Protein AF-A0A497EK63-F1 (afdb_monomer_lite)

Radius of gyration: 22.99 Å; chains: 1; bounding box: 63×29×53 Å

Organism: NCBI:txid2056631

Sequence (91 aa):
MRIKQPKTIIYVFAFVILLLLPKFLSTFNLILFEYALVFSIVALGFNLLFGYTGLLSFGHGAYFAAGAYTVAMLNKYLPSIYSLEILLIGA

pLDDT: mean 87.85, std 9.0, range [49.81, 96.62]

Structure (mmCIF, N/CA/C/O backbone):
data_AF-A0A497EK63-F1
#
_entry.id   AF-A0A497EK63-F1
#
loop_
_atom_site.group_PDB
_atom_site.id
_atom_site.type_symbol
_atom_site.label_atom_id
_atom_site.label_alt_id
_atom_site.label_comp_id
_atom_site.label_asym_id
_atom_site.label_entity_id
_atom_site.label_seq_id
_atom_site.pdbx_PDB_ins_code
_atom_site.Cartn_x
_atom_site.Cartn_y
_atom_site.Cartn_z
_atom_site.occupancy
_atom_site.B_iso_or_equiv
_atom_site.auth_seq_id
_atom_site.auth_comp_id
_atom_site.auth_asym_id
_atom_site.auth_atom_id
_atom_site.pdbx_PDB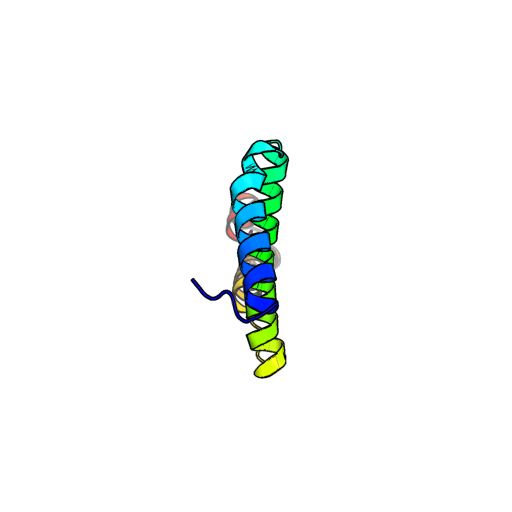_model_num
ATOM 1 N N . MET A 1 1 ? -38.689 -3.858 20.023 1.00 49.81 1 MET A N 1
ATOM 2 C CA . MET A 1 1 ? -37.277 -3.741 19.588 1.00 49.81 1 MET A CA 1
ATOM 3 C C . MET A 1 1 ? -36.461 -3.098 20.701 1.00 49.81 1 MET A C 1
ATOM 5 O O . MET A 1 1 ? -36.628 -1.918 20.966 1.00 49.81 1 MET A O 1
ATOM 9 N N . ARG A 1 2 ? -35.658 -3.879 21.431 1.00 52.41 2 ARG A N 1
ATOM 10 C CA . ARG A 1 2 ? -34.949 -3.437 22.643 1.00 52.41 2 ARG A CA 1
ATOM 11 C C . ARG A 1 2 ? -33.478 -3.202 22.286 1.00 52.41 2 ARG A C 1
ATOM 13 O O . ARG A 1 2 ? -32.675 -4.122 22.380 1.00 52.41 2 ARG A O 1
ATOM 20 N N . ILE A 1 3 ? -33.159 -1.996 21.807 1.00 59.47 3 ILE A N 1
ATOM 21 C CA . ILE A 1 3 ? -31.789 -1.562 21.482 1.00 59.47 3 ILE A CA 1
ATOM 22 C C . ILE A 1 3 ? -31.019 -1.502 22.807 1.00 59.47 3 ILE A C 1
ATOM 24 O O . ILE A 1 3 ? -31.181 -0.558 23.574 1.00 59.47 3 ILE A O 1
ATOM 28 N N . LYS A 1 4 ? -30.283 -2.566 23.150 1.00 67.19 4 LYS A N 1
ATOM 29 C CA . LYS A 1 4 ? -29.731 -2.757 24.503 1.00 67.19 4 LYS A CA 1
ATOM 30 C C . LYS A 1 4 ? -28.208 -2.755 24.606 1.00 67.19 4 LYS A C 1
ATOM 32 O O . LYS A 1 4 ? -27.696 -3.232 25.612 1.00 67.19 4 LYS A O 1
ATOM 37 N N . GLN A 1 5 ? -27.482 -2.190 23.639 1.00 73.56 5 GLN A N 1
ATOM 38 C CA . GLN A 1 5 ? -26.043 -1.942 23.792 1.00 73.56 5 GLN A CA 1
ATOM 39 C C . GLN A 1 5 ? -25.615 -0.642 23.089 1.00 73.56 5 GLN A C 1
ATOM 41 O O . GLN A 1 5 ? -25.915 -0.473 21.905 1.00 73.56 5 GLN A O 1
ATOM 46 N N . PRO A 1 6 ? -24.878 0.262 23.768 1.00 78.50 6 PRO A N 1
ATOM 47 C CA . PRO A 1 6 ? -24.450 1.541 23.191 1.00 78.50 6 PRO A CA 1
ATOM 48 C C . PRO A 1 6 ? -23.542 1.363 21.963 1.00 78.50 6 PRO A C 1
ATOM 50 O O . PRO A 1 6 ? -23.558 2.187 21.057 1.00 78.50 6 PRO A O 1
ATOM 53 N N . LYS A 1 7 ? -22.810 0.243 21.873 1.00 84.12 7 LYS A N 1
ATOM 54 C CA . LYS A 1 7 ? -21.938 -0.080 20.731 1.00 84.12 7 LYS A CA 1
ATOM 55 C C . LYS A 1 7 ? -22.718 -0.319 19.436 1.00 84.12 7 LYS A C 1
ATOM 57 O O . LYS A 1 7 ? -22.285 0.112 18.374 1.00 84.12 7 LYS A O 1
ATOM 62 N N . THR A 1 8 ? -23.891 -0.949 19.515 1.00 88.06 8 THR A N 1
ATOM 63 C CA . THR A 1 8 ? -24.738 -1.200 18.339 1.00 88.06 8 THR A CA 1
ATOM 64 C C . THR A 1 8 ? -25.221 0.102 17.709 1.00 88.06 8 THR A C 1
ATOM 66 O O . THR A 1 8 ? -25.291 0.198 16.489 1.00 88.06 8 THR A O 1
ATOM 69 N N . ILE A 1 9 ? -25.488 1.123 18.527 1.00 89.25 9 ILE A N 1
ATOM 70 C CA . ILE A 1 9 ? -25.883 2.452 18.046 1.00 89.25 9 ILE A CA 1
ATOM 71 C C . ILE A 1 9 ? -24.749 3.075 17.223 1.00 89.25 9 ILE A C 1
ATOM 73 O O . ILE A 1 9 ? -25.009 3.615 16.153 1.00 89.25 9 ILE A O 1
ATOM 77 N N . ILE A 1 10 ? -23.497 2.932 17.670 1.00 91.12 10 ILE A N 1
ATOM 78 C CA . ILE A 1 10 ? -22.317 3.457 16.964 1.00 91.12 10 ILE A CA 1
ATOM 79 C C . ILE A 1 10 ? -22.152 2.786 15.594 1.00 91.12 10 ILE A C 1
ATOM 81 O O . ILE A 1 10 ? -21.979 3.482 14.596 1.00 91.12 10 ILE A O 1
ATOM 85 N N . TYR A 1 11 ? -22.250 1.454 15.519 1.00 91.38 11 TYR A N 1
ATOM 86 C CA . TYR A 1 11 ? -22.114 0.738 14.244 1.00 91.38 11 TYR A CA 1
ATOM 87 C C . TYR A 1 11 ? -23.227 1.091 13.253 1.00 91.38 11 TYR A C 1
ATOM 89 O O . TYR A 1 11 ? -22.954 1.322 12.077 1.00 91.38 11 TYR A O 1
ATOM 97 N N . VAL A 1 12 ? -24.473 1.179 13.727 1.00 92.69 12 VAL A N 1
ATOM 98 C CA . VAL A 1 12 ? -25.613 1.575 12.889 1.00 92.69 12 VAL A CA 1
ATOM 99 C C . VAL A 1 12 ? -25.442 3.009 12.394 1.00 92.69 12 VAL A C 1
ATOM 101 O O . VAL A 1 12 ? -25.651 3.277 11.215 1.00 92.69 12 VAL A O 1
ATOM 104 N N . PHE A 1 13 ? -25.011 3.924 13.261 1.00 93.06 13 PHE A N 1
ATOM 105 C CA . PHE A 1 13 ? -24.767 5.314 12.889 1.00 93.06 13 PHE A CA 1
ATOM 106 C C . PHE A 1 13 ? -23.661 5.444 11.831 1.00 93.06 13 PHE A C 1
ATOM 108 O O . PHE A 1 13 ? -23.861 6.107 10.815 1.00 93.06 13 PHE A O 1
ATOM 115 N N . ALA A 1 14 ? -22.535 4.746 12.009 1.00 91.44 14 ALA A N 1
ATOM 116 C CA . ALA A 1 14 ? -21.449 4.714 11.030 1.00 91.44 14 ALA A CA 1
ATOM 117 C C . ALA A 1 14 ? -21.902 4.150 9.670 1.00 91.44 14 ALA A C 1
ATOM 119 O O . ALA A 1 14 ? -21.560 4.701 8.625 1.00 91.44 14 ALA A O 1
ATOM 120 N N . PHE A 1 15 ? -22.719 3.092 9.673 1.00 93.12 15 PHE A N 1
ATOM 121 C CA . PHE A 1 15 ? -23.264 2.500 8.450 1.00 93.12 15 PHE A CA 1
ATOM 122 C C . PHE A 1 15 ? -24.214 3.450 7.707 1.00 93.12 15 PHE A C 1
ATOM 124 O O . PHE A 1 15 ? -24.142 3.578 6.486 1.00 93.12 15 PHE A O 1
ATOM 131 N N . VAL A 1 16 ? -25.071 4.168 8.439 1.00 94.69 16 VAL A N 1
ATOM 132 C CA . VAL A 1 16 ? -25.973 5.173 7.857 1.00 94.69 16 VAL A CA 1
ATOM 133 C C . VAL A 1 16 ? -25.184 6.323 7.225 1.00 94.69 16 VAL A C 1
ATOM 135 O O . VAL A 1 16 ? -25.516 6.748 6.120 1.00 94.69 16 VAL A O 1
ATOM 138 N N . ILE A 1 17 ? -24.115 6.795 7.873 1.00 92.62 17 ILE A N 1
ATOM 139 C CA . ILE A 1 17 ? -23.220 7.813 7.303 1.00 92.62 17 ILE A CA 1
ATOM 140 C C . ILE A 1 17 ? -22.594 7.316 5.998 1.00 92.62 17 ILE A C 1
ATOM 142 O O . ILE A 1 17 ? -22.609 8.041 5.004 1.00 92.62 17 ILE A O 1
ATOM 146 N N . LEU A 1 18 ? -22.090 6.078 5.979 1.00 91.25 18 LEU A N 1
ATOM 147 C CA . LEU A 1 18 ? -21.469 5.484 4.793 1.00 91.25 18 LEU A CA 1
ATOM 148 C C . LEU A 1 18 ? -22.440 5.402 3.602 1.00 91.25 18 LEU A C 1
ATOM 150 O O . LEU A 1 18 ? -22.052 5.672 2.471 1.00 91.25 18 LEU A O 1
ATOM 154 N N . LEU A 1 19 ? -23.714 5.093 3.857 1.00 92.38 19 LEU A N 1
ATOM 155 C CA . LEU A 1 19 ? -24.763 5.057 2.830 1.00 92.38 19 LEU A CA 1
ATOM 156 C C . LEU A 1 19 ? -25.142 6.439 2.286 1.00 92.38 19 LEU A C 1
ATOM 158 O O . LEU A 1 19 ? -25.548 6.562 1.131 1.00 92.38 19 LEU A O 1
ATOM 162 N N . LEU A 1 20 ? -25.061 7.478 3.117 1.00 94.06 20 LEU A N 1
ATOM 163 C CA . LEU A 1 20 ? -25.442 8.840 2.737 1.00 94.06 20 LEU A CA 1
ATOM 164 C C . LEU A 1 20 ? -24.285 9.638 2.123 1.00 94.06 20 LEU A C 1
ATOM 166 O O . LEU A 1 20 ? -24.529 10.609 1.410 1.00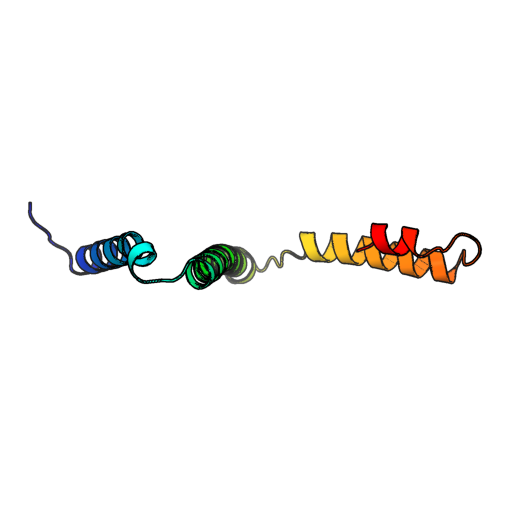 94.06 20 LEU A O 1
ATOM 170 N N . LEU A 1 21 ? -23.049 9.198 2.345 1.00 91.12 21 LEU A N 1
ATOM 171 C CA . LEU A 1 21 ? -21.803 9.758 1.821 1.00 91.12 21 LEU A CA 1
ATOM 172 C C . LEU A 1 21 ? -21.828 10.141 0.320 1.00 91.12 21 LEU A C 1
ATOM 174 O O . LEU A 1 21 ? -21.453 11.277 0.012 1.00 91.12 21 LEU A O 1
ATOM 178 N N . PRO A 1 22 ? -22.330 9.304 -0.619 1.00 91.69 22 PRO A N 1
ATOM 179 C CA . PRO A 1 22 ? -22.376 9.653 -2.045 1.00 91.69 22 PRO A CA 1
ATOM 180 C C . PRO A 1 22 ? -23.272 10.844 -2.391 1.00 91.69 22 PRO A C 1
ATOM 182 O O . PRO A 1 22 ? -23.124 11.420 -3.462 1.00 91.69 22 PRO A O 1
ATOM 185 N N . LYS A 1 23 ? -24.188 11.247 -1.503 1.00 91.94 23 LYS A N 1
ATOM 186 C CA . LYS A 1 23 ? -25.037 12.426 -1.730 1.00 91.94 23 LYS A CA 1
ATOM 187 C C . LYS A 1 23 ? -24.330 13.746 -1.420 1.00 91.94 23 LYS A C 1
ATOM 189 O O . LYS A 1 23 ? -24.800 14.788 -1.863 1.00 91.94 23 LYS A O 1
ATOM 194 N N . PHE A 1 24 ? -23.245 13.709 -0.645 1.00 91.06 24 PHE A N 1
ATOM 195 C CA . PHE A 1 24 ? -22.558 14.907 -0.150 1.00 91.06 24 PHE A CA 1
ATOM 196 C C . PHE A 1 24 ? -21.183 15.134 -0.783 1.00 91.06 24 PHE A C 1
ATOM 198 O O . PHE A 1 24 ? -20.675 16.252 -0.740 1.00 91.06 24 PHE A O 1
ATOM 205 N N . LEU A 1 25 ? -20.569 14.098 -1.359 1.00 91.12 25 LEU A N 1
ATOM 206 C CA . LEU A 1 25 ? -19.263 14.194 -2.006 1.00 91.12 25 LEU A CA 1
ATOM 207 C C . LEU A 1 25 ? -19.377 14.286 -3.530 1.00 91.12 25 LEU A C 1
ATOM 209 O O . LEU A 1 25 ? -20.266 13.706 -4.147 1.00 91.12 25 LEU A O 1
ATOM 213 N N . SER A 1 26 ? -18.419 14.983 -4.141 1.00 92.94 26 SER A N 1
ATOM 214 C CA . SER A 1 26 ? -18.203 14.935 -5.587 1.00 92.94 26 SER A CA 1
ATOM 215 C C . SER A 1 26 ? -17.661 13.566 -6.014 1.00 92.94 26 SER A C 1
ATOM 217 O O . SER A 1 26 ? -17.025 12.866 -5.224 1.00 92.94 26 SER A O 1
ATOM 219 N N . THR A 1 27 ? -17.838 13.208 -7.288 1.00 93.56 27 THR A N 1
ATOM 220 C CA . THR A 1 27 ? -17.359 11.934 -7.856 1.00 93.56 27 THR A CA 1
ATOM 221 C C . THR A 1 27 ? -15.869 11.696 -7.606 1.00 93.56 27 THR A C 1
ATOM 223 O O . THR A 1 27 ? -15.475 10.595 -7.240 1.00 93.56 27 THR A O 1
ATOM 226 N N . PHE A 1 28 ? -15.037 12.733 -7.740 1.00 95.31 28 PHE A N 1
ATOM 227 C CA . PHE A 1 28 ? -13.601 12.635 -7.467 1.00 95.31 28 PHE A CA 1
ATOM 228 C C . PHE A 1 28 ? -13.312 12.251 -6.008 1.00 95.31 28 PHE A C 1
ATOM 230 O O . PHE A 1 28 ? -12.533 11.337 -5.748 1.00 95.31 28 PHE A O 1
ATOM 237 N N . ASN A 1 29 ? -13.975 12.913 -5.056 1.00 95.38 29 ASN A N 1
ATOM 238 C CA . ASN A 1 29 ? -13.787 12.633 -3.635 1.00 95.38 29 ASN A CA 1
ATOM 239 C C . ASN A 1 29 ? -14.339 11.258 -3.245 1.00 95.38 29 ASN A C 1
ATOM 241 O O . ASN A 1 29 ? -13.775 10.616 -2.364 1.00 95.38 29 ASN A O 1
ATOM 245 N N . LEU A 1 30 ? -15.406 10.793 -3.906 1.00 94.81 30 LEU A N 1
ATOM 246 C CA . LEU A 1 30 ? -15.924 9.439 -3.713 1.00 94.81 30 LEU A CA 1
ATOM 247 C C . LEU A 1 30 ? -14.921 8.384 -4.163 1.00 94.81 30 LEU A C 1
ATOM 249 O O . LEU A 1 30 ? -14.613 7.492 -3.384 1.00 94.81 30 LEU A O 1
ATOM 253 N N . ILE A 1 31 ? -14.345 8.541 -5.355 1.00 95.81 31 ILE A N 1
ATOM 254 C CA . ILE A 1 31 ? -13.306 7.637 -5.864 1.00 95.81 31 ILE A CA 1
ATOM 255 C C . ILE A 1 31 ? -12.099 7.619 -4.914 1.00 95.81 31 ILE A C 1
ATOM 257 O O . ILE A 1 31 ? -11.584 6.558 -4.567 1.00 95.81 31 ILE A O 1
ATOM 261 N N . LEU A 1 32 ? -11.657 8.787 -4.440 1.00 96.31 32 LEU A N 1
ATOM 262 C CA . LEU A 1 32 ? -10.545 8.865 -3.492 1.00 96.31 32 LEU A CA 1
ATOM 263 C C . LEU A 1 32 ? -10.872 8.175 -2.157 1.00 96.31 32 LEU A C 1
ATOM 265 O O . LEU A 1 32 ? -10.025 7.484 -1.591 1.00 96.31 32 LEU A O 1
ATOM 269 N N . PHE A 1 33 ? -12.100 8.336 -1.664 1.00 95.25 33 PHE A N 1
ATOM 270 C CA . PHE A 1 33 ? -12.572 7.684 -0.447 1.00 95.25 33 PHE A CA 1
ATOM 271 C C . PHE A 1 33 ? -12.688 6.160 -0.608 1.00 95.25 33 PHE A C 1
ATOM 273 O O . PHE A 1 33 ? -12.293 5.418 0.290 1.00 95.25 33 PHE A O 1
ATOM 280 N N . GLU A 1 34 ? -13.157 5.680 -1.761 1.00 94.19 34 GLU A N 1
ATOM 281 C CA . GLU A 1 34 ? -13.168 4.256 -2.108 1.00 94.19 34 GLU A CA 1
ATOM 282 C C . GLU A 1 34 ? -11.754 3.672 -2.082 1.00 94.19 34 GLU A C 1
ATOM 284 O O . GLU A 1 34 ? -11.523 2.660 -1.418 1.00 94.19 34 GLU A O 1
ATOM 289 N N . TYR A 1 35 ? -10.783 4.347 -2.707 1.00 96.62 35 TYR A N 1
ATOM 290 C CA . TYR A 1 35 ? -9.382 3.935 -2.620 1.00 96.62 35 TYR A CA 1
ATOM 291 C C . TYR A 1 35 ? -8.886 3.906 -1.172 1.00 96.62 35 TYR A C 1
ATOM 293 O O . TYR A 1 35 ? -8.242 2.937 -0.770 1.00 96.62 35 TYR A O 1
ATOM 301 N N . ALA A 1 36 ? -9.215 4.913 -0.360 1.00 96.25 36 ALA A N 1
ATOM 302 C CA . ALA A 1 36 ? -8.831 4.939 1.049 1.00 96.25 36 ALA A CA 1
ATOM 303 C C . ALA A 1 36 ? -9.398 3.741 1.836 1.00 96.25 36 ALA A C 1
ATOM 305 O O . ALA A 1 36 ? -8.682 3.146 2.646 1.00 96.25 36 ALA A O 1
ATOM 306 N N . LEU A 1 37 ? -10.648 3.335 1.580 1.00 95.25 37 LEU A N 1
ATOM 307 C CA . LEU A 1 37 ? -11.247 2.144 2.192 1.00 95.25 37 LEU A CA 1
ATOM 308 C C . LEU A 1 37 ? -10.559 0.855 1.735 1.00 95.25 37 LEU A C 1
ATOM 310 O O . LEU A 1 37 ? -10.239 0.007 2.570 1.00 95.25 37 LEU A O 1
ATOM 314 N N . VAL A 1 38 ? -10.278 0.722 0.437 1.00 96.44 38 VAL A N 1
ATOM 315 C CA . VAL A 1 38 ? -9.543 -0.428 -0.111 1.00 96.44 38 VAL A CA 1
ATOM 316 C C . VAL A 1 38 ? -8.162 -0.535 0.540 1.00 96.44 38 VAL A C 1
ATOM 318 O O . VAL A 1 38 ? -7.807 -1.593 1.061 1.00 96.44 38 VAL A O 1
ATOM 321 N N . PHE A 1 39 ? -7.408 0.565 0.609 1.00 95.44 39 PHE A N 1
ATOM 322 C CA . PHE A 1 39 ? -6.100 0.581 1.267 1.00 95.44 39 PHE A CA 1
ATOM 323 C C . PHE A 1 39 ? -6.187 0.340 2.776 1.00 95.44 39 PHE A C 1
ATOM 325 O O . PHE A 1 39 ? -5.285 -0.275 3.33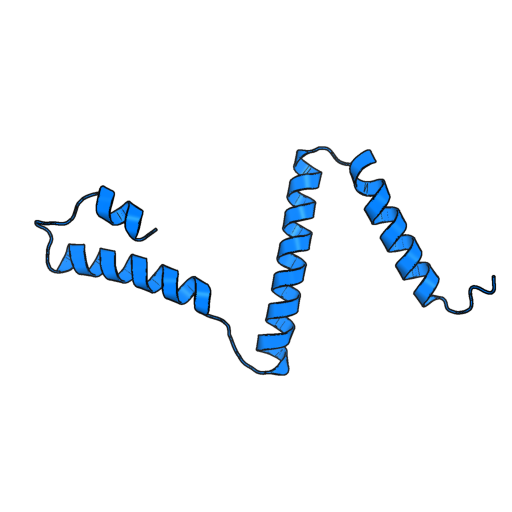9 1.00 95.44 39 PHE A O 1
ATOM 332 N N . SER A 1 40 ? -7.275 0.745 3.434 1.00 96.19 40 SER A N 1
ATOM 333 C CA . SER A 1 40 ? -7.500 0.441 4.852 1.00 96.19 40 SER A CA 1
ATOM 334 C C . SER A 1 40 ? -7.655 -1.063 5.088 1.00 96.19 40 SER A C 1
ATOM 336 O O . SER A 1 40 ? -7.090 -1.593 6.042 1.00 96.19 40 SER A O 1
ATOM 338 N N . ILE A 1 41 ? -8.358 -1.778 4.203 1.00 95.44 41 ILE A N 1
ATOM 339 C CA . ILE A 1 41 ? -8.471 -3.245 4.270 1.00 95.44 41 ILE A CA 1
ATOM 340 C C . ILE A 1 41 ? -7.096 -3.893 4.074 1.00 95.44 41 ILE A C 1
ATOM 342 O O . ILE A 1 41 ? -6.725 -4.785 4.839 1.00 95.44 41 ILE A O 1
ATOM 346 N N . VAL A 1 42 ? -6.316 -3.418 3.098 1.00 92.56 42 VAL A N 1
ATOM 347 C CA . VAL A 1 42 ? -4.937 -3.884 2.876 1.00 92.56 42 VAL A CA 1
ATOM 348 C C . VAL A 1 42 ? -4.0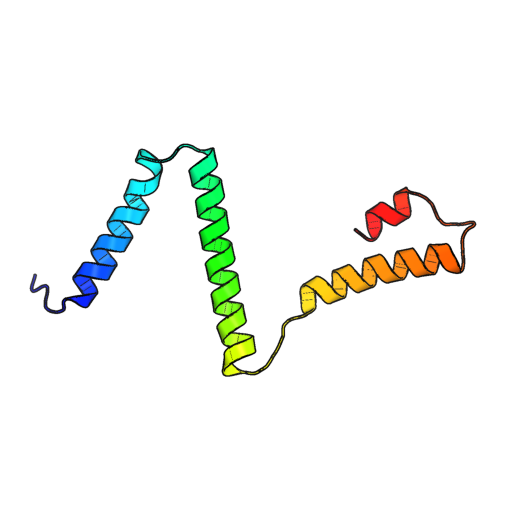75 -3.649 4.119 1.00 92.56 42 VAL A C 1
ATOM 350 O O . VAL A 1 42 ? -3.383 -4.563 4.559 1.00 92.56 42 VAL A O 1
ATOM 353 N N . ALA A 1 43 ? -4.153 -2.465 4.730 1.00 92.44 43 ALA A N 1
ATOM 354 C CA . ALA A 1 43 ? -3.411 -2.120 5.941 1.00 92.44 43 ALA A CA 1
ATOM 355 C C . ALA A 1 43 ? -3.811 -2.989 7.146 1.00 92.44 43 ALA A C 1
ATOM 357 O O . ALA A 1 43 ? -2.947 -3.417 7.909 1.00 92.44 43 ALA A O 1
ATOM 358 N N . LEU A 1 44 ? -5.101 -3.306 7.303 1.00 94.06 44 LEU A N 1
ATOM 359 C CA . LEU A 1 44 ? -5.576 -4.229 8.336 1.00 94.06 44 LEU A CA 1
ATOM 360 C C . LEU A 1 44 ? -5.044 -5.646 8.111 1.00 94.06 44 LEU A C 1
ATOM 362 O O . LEU A 1 44 ? -4.532 -6.255 9.047 1.00 94.06 44 LEU A O 1
ATOM 366 N N . GLY A 1 45 ? -5.112 -6.160 6.880 1.00 90.31 45 GLY A N 1
ATOM 367 C CA . GLY A 1 45 ? -4.544 -7.463 6.527 1.00 90.31 45 GLY A CA 1
ATOM 368 C C . GLY A 1 45 ? -3.031 -7.515 6.748 1.00 90.31 45 GLY A C 1
ATOM 369 O O . GLY A 1 45 ? -2.516 -8.484 7.303 1.00 90.31 45 GLY A O 1
ATOM 370 N N . PHE A 1 46 ? -2.327 -6.438 6.397 1.00 88.94 46 PHE A N 1
ATOM 371 C CA . PHE A 1 46 ? -0.906 -6.271 6.678 1.00 88.94 46 PHE A CA 1
ATOM 372 C C . PHE A 1 46 ? -0.615 -6.297 8.180 1.00 88.94 46 PHE A C 1
ATOM 374 O O . PHE A 1 46 ? 0.260 -7.039 8.609 1.00 88.94 46 PHE A O 1
ATOM 381 N N . ASN A 1 47 ? -1.367 -5.548 8.991 1.00 90.62 47 ASN A N 1
ATOM 382 C CA . ASN A 1 47 ? -1.213 -5.556 10.445 1.00 90.62 47 ASN A CA 1
ATOM 383 C C . ASN A 1 47 ? -1.523 -6.933 11.050 1.00 90.62 47 ASN A C 1
ATOM 385 O O . ASN A 1 47 ? -0.866 -7.345 11.999 1.00 90.62 47 ASN A O 1
ATOM 389 N N . LEU A 1 48 ? -2.491 -7.669 10.500 1.00 91.31 48 LEU A N 1
ATOM 390 C CA . LEU A 1 48 ? -2.789 -9.029 10.944 1.00 91.31 48 LEU A CA 1
ATOM 391 C C . LEU A 1 48 ? -1.632 -9.992 10.645 1.00 91.31 48 LEU A C 1
ATOM 393 O O . LEU A 1 48 ? -1.196 -10.715 11.534 1.00 91.31 48 LEU A O 1
ATOM 397 N N . LEU A 1 49 ? -1.100 -9.978 9.423 1.00 89.81 49 LEU A N 1
ATOM 398 C CA . LEU A 1 49 ? 0.027 -10.829 9.036 1.00 89.81 49 LEU A CA 1
ATOM 399 C C . LEU A 1 49 ? 1.311 -10.409 9.758 1.00 89.81 49 LEU A C 1
ATOM 401 O O . LEU A 1 49 ? 1.881 -11.165 10.536 1.00 89.81 49 LEU A O 1
ATOM 405 N N . PHE A 1 50 ? 1.749 -9.173 9.565 1.00 88.75 50 PHE A N 1
ATOM 406 C CA . PHE A 1 50 ? 3.013 -8.713 10.113 1.00 88.75 50 PHE A CA 1
ATOM 407 C C . PHE A 1 50 ? 2.963 -8.571 11.638 1.00 88.75 50 PHE A C 1
ATOM 409 O O . PHE A 1 50 ? 3.884 -8.997 12.326 1.00 88.75 50 PHE A O 1
ATOM 416 N N . GLY A 1 51 ? 1.874 -8.022 12.178 1.00 87.50 51 GLY A N 1
ATOM 417 C CA . GLY A 1 51 ? 1.743 -7.752 13.608 1.00 87.50 51 GLY A CA 1
ATOM 418 C C . GLY A 1 51 ? 1.499 -8.994 14.466 1.00 87.50 51 GLY A C 1
ATOM 419 O O . GLY A 1 51 ? 1.986 -9.031 15.591 1.00 87.50 51 GLY A O 1
ATOM 420 N N . TYR A 1 52 ? 0.785 -10.013 13.965 1.00 89.38 52 TYR A N 1
ATOM 421 C CA . TYR A 1 52 ? 0.494 -11.220 14.757 1.00 89.38 52 TYR A CA 1
ATOM 422 C C . TYR A 1 52 ? 1.332 -12.435 14.369 1.00 89.38 52 TYR A C 1
ATOM 424 O O . TYR A 1 52 ? 1.648 -13.239 15.242 1.00 89.38 52 TYR A O 1
ATOM 432 N N . THR A 1 53 ? 1.686 -12.605 13.092 1.00 89.38 53 THR A N 1
ATOM 433 C CA . THR A 1 53 ? 2.471 -13.770 12.644 1.00 89.38 53 THR A CA 1
ATOM 434 C C . THR A 1 53 ? 3.929 -13.430 12.352 1.00 89.38 53 THR A C 1
ATOM 436 O O . THR A 1 53 ? 4.740 -14.339 12.191 1.00 89.38 53 THR A O 1
ATOM 439 N N . GLY A 1 54 ? 4.287 -12.141 12.294 1.00 87.31 54 GLY A N 1
ATOM 440 C CA . GLY A 1 54 ? 5.631 -11.688 11.926 1.00 87.31 54 GLY A CA 1
ATOM 441 C C . GLY A 1 54 ? 5.950 -11.861 10.438 1.00 87.31 54 GLY A C 1
ATOM 442 O O . GLY A 1 54 ? 7.075 -11.602 10.014 1.00 87.31 54 GLY A O 1
ATOM 443 N N . LEU A 1 55 ? 4.983 -12.304 9.627 1.00 84.88 55 LEU A N 1
ATOM 444 C CA . LEU A 1 55 ? 5.190 -12.563 8.207 1.00 84.88 55 LEU A CA 1
ATOM 445 C C . LEU A 1 55 ? 4.983 -11.280 7.402 1.00 84.88 55 LEU A C 1
ATOM 447 O O . LEU A 1 55 ? 3.865 -10.785 7.250 1.00 84.88 55 LEU A O 1
ATOM 451 N N . LEU A 1 56 ? 6.078 -10.755 6.852 1.00 78.19 56 LEU A N 1
ATOM 452 C CA . LEU A 1 56 ? 6.057 -9.615 5.944 1.00 78.19 56 LEU A CA 1
ATOM 453 C C . LEU A 1 56 ? 5.839 -10.099 4.505 1.00 78.19 56 LEU A C 1
ATOM 455 O O . LEU A 1 56 ? 6.704 -10.756 3.924 1.00 78.19 56 LEU A O 1
ATOM 459 N N . SER A 1 57 ? 4.683 -9.784 3.914 1.00 75.00 57 SER A N 1
ATOM 460 C CA . SER A 1 57 ? 4.402 -10.149 2.521 1.00 75.00 57 SER A CA 1
ATOM 461 C C . SER A 1 57 ? 5.147 -9.224 1.558 1.00 75.00 57 SER A C 1
ATOM 463 O O . SER A 1 57 ? 4.656 -8.159 1.191 1.00 75.00 57 SER A O 1
ATOM 465 N N . PHE A 1 58 ? 6.330 -9.651 1.113 1.00 70.69 58 PHE A N 1
ATOM 466 C CA . PHE A 1 58 ? 7.038 -9.021 -0.005 1.00 70.69 58 PHE A CA 1
ATOM 467 C C . PHE A 1 58 ? 6.535 -9.488 -1.372 1.00 70.69 58 PHE A C 1
ATOM 469 O O . PHE A 1 58 ? 7.077 -9.046 -2.372 1.00 70.69 58 PHE A O 1
ATOM 476 N N . GLY A 1 59 ? 5.525 -10.363 -1.453 1.00 78.06 59 GLY A N 1
ATOM 477 C CA . GLY A 1 59 ? 5.183 -11.086 -2.686 1.00 78.06 59 GLY A CA 1
ATOM 478 C C . GLY A 1 59 ? 5.065 -10.189 -3.922 1.00 78.06 59 GLY A C 1
ATOM 479 O O . GLY A 1 59 ? 5.790 -10.382 -4.890 1.00 78.06 59 GLY A O 1
ATOM 480 N N . HIS A 1 60 ? 4.226 -9.154 -3.866 1.00 78.69 60 HIS A N 1
ATOM 481 C CA . HIS A 1 60 ? 4.029 -8.247 -5.004 1.00 78.69 60 HIS A CA 1
ATOM 482 C C . HIS A 1 60 ? 5.283 -7.415 -5.321 1.00 78.69 60 HIS A C 1
ATOM 484 O O . HIS A 1 60 ? 5.678 -7.309 -6.479 1.00 78.69 60 HIS A O 1
ATOM 490 N N . GLY A 1 61 ? 5.945 -6.874 -4.292 1.00 82.06 61 GLY A N 1
ATOM 491 C CA . GLY A 1 61 ? 7.163 -6.077 -4.462 1.00 82.06 61 GLY A CA 1
ATOM 492 C C . GLY A 1 61 ? 8.355 -6.897 -4.956 1.00 82.06 61 GLY A C 1
ATOM 493 O O . GLY A 1 61 ? 9.166 -6.392 -5.721 1.00 82.06 61 GLY A O 1
ATOM 494 N N . ALA A 1 62 ? 8.442 -8.170 -4.573 1.00 85.81 62 ALA A N 1
ATOM 495 C CA . ALA A 1 62 ? 9.497 -9.086 -4.980 1.00 85.81 62 ALA A CA 1
ATOM 496 C C . ALA A 1 62 ? 9.366 -9.481 -6.454 1.00 85.81 62 ALA A C 1
ATOM 498 O O . ALA A 1 62 ? 10.373 -9.490 -7.152 1.00 85.81 62 ALA A O 1
ATOM 499 N N . TYR A 1 63 ? 8.151 -9.748 -6.952 1.00 87.00 63 TYR A N 1
ATOM 500 C CA . TYR A 1 63 ? 7.939 -10.006 -8.383 1.00 87.00 63 TYR A CA 1
ATOM 501 C C . TYR A 1 63 ? 8.233 -8.771 -9.236 1.00 87.00 63 TYR A C 1
ATOM 503 O O . TYR A 1 63 ? 8.909 -8.883 -10.257 1.00 87.00 63 TYR A O 1
ATOM 511 N N . PHE A 1 64 ? 7.797 -7.593 -8.784 1.00 87.56 64 PHE A N 1
ATOM 512 C CA . PHE A 1 64 ? 8.108 -6.333 -9.455 1.00 87.56 64 PHE A CA 1
ATOM 513 C C . PHE A 1 64 ? 9.620 -6.056 -9.474 1.00 87.56 64 PHE A C 1
ATOM 515 O O . PHE A 1 64 ? 10.207 -5.803 -10.524 1.00 87.56 64 PHE A O 1
ATOM 522 N N . ALA A 1 65 ? 10.282 -6.188 -8.321 1.00 89.50 65 ALA A N 1
ATOM 523 C CA . ALA A 1 65 ? 11.726 -6.014 -8.205 1.00 89.50 65 ALA A CA 1
ATOM 524 C C . ALA A 1 65 ? 12.505 -7.040 -9.038 1.00 89.50 65 ALA A C 1
ATOM 526 O O . ALA A 1 65 ? 13.528 -6.689 -9.620 1.00 89.50 65 ALA A O 1
ATOM 527 N N . ALA A 1 66 ? 12.027 -8.285 -9.130 1.00 92.44 66 ALA A N 1
ATOM 528 C CA . ALA A 1 66 ? 12.630 -9.306 -9.978 1.00 92.44 66 ALA A CA 1
ATOM 529 C C . ALA A 1 66 ? 12.556 -8.918 -11.462 1.00 92.44 66 ALA A C 1
ATOM 531 O O . ALA A 1 66 ? 13.580 -8.967 -12.137 1.00 92.44 66 ALA A O 1
ATOM 532 N N . GLY A 1 67 ? 11.397 -8.462 -11.954 1.00 91.31 67 GLY A N 1
ATOM 533 C CA . GLY A 1 67 ? 11.241 -7.977 -13.332 1.00 91.31 67 GLY A CA 1
ATOM 534 C C . GLY A 1 67 ? 12.173 -6.804 -13.652 1.00 91.31 67 GLY A C 1
ATOM 535 O O . GLY A 1 67 ? 12.955 -6.869 -14.606 1.00 91.31 67 GLY A O 1
ATOM 536 N N . ALA A 1 68 ? 12.177 -5.778 -12.798 1.00 91.50 68 ALA A N 1
ATOM 537 C CA . ALA A 1 68 ? 13.055 -4.619 -12.943 1.00 91.50 68 ALA A CA 1
ATOM 538 C C . ALA A 1 68 ? 14.549 -5.002 -12.891 1.00 91.50 68 ALA A C 1
ATOM 540 O O . ALA A 1 68 ? 15.356 -4.508 -13.684 1.00 91.50 68 ALA A O 1
ATOM 541 N N . TYR A 1 69 ? 14.931 -5.916 -11.992 1.00 92.81 69 TYR A N 1
ATOM 542 C CA . TYR A 1 69 ? 16.305 -6.406 -11.877 1.00 92.81 69 TYR A CA 1
ATOM 543 C C . TYR A 1 69 ? 16.737 -7.198 -13.113 1.00 92.81 69 TYR A C 1
ATOM 545 O O . TYR A 1 69 ? 17.845 -6.996 -13.613 1.00 92.81 69 TYR A O 1
ATOM 553 N N . THR A 1 70 ? 15.867 -8.059 -13.646 1.00 92.56 70 THR A N 1
ATOM 554 C CA . THR A 1 70 ? 16.131 -8.809 -14.878 1.00 92.56 70 THR A CA 1
ATOM 555 C C . THR A 1 70 ? 16.400 -7.867 -16.048 1.00 92.56 70 THR A C 1
ATOM 557 O O . THR A 1 70 ? 17.399 -8.047 -16.745 1.00 92.56 70 THR A O 1
ATOM 560 N N . VAL A 1 71 ? 15.587 -6.822 -16.227 1.00 92.81 71 VAL A N 1
ATOM 561 C CA . VAL A 1 71 ? 15.810 -5.803 -17.266 1.00 92.81 71 VAL A CA 1
ATOM 562 C C . VAL A 1 71 ? 17.133 -5.059 -17.056 1.00 92.81 71 VAL A C 1
ATOM 564 O O . VAL A 1 71 ? 17.899 -4.875 -18.006 1.00 92.81 71 VAL A O 1
ATOM 567 N N . ALA A 1 72 ? 17.455 -4.686 -15.814 1.00 91.19 72 ALA A N 1
ATOM 568 C CA . ALA A 1 72 ? 18.718 -4.026 -15.486 1.00 91.19 72 ALA A CA 1
ATOM 569 C C . ALA A 1 72 ? 19.943 -4.910 -15.789 1.00 91.19 72 ALA A C 1
ATOM 571 O O . ALA A 1 72 ? 20.953 -4.424 -16.304 1.00 91.19 72 ALA A O 1
ATOM 572 N N . MET A 1 73 ? 19.864 -6.214 -15.507 1.00 94.06 73 MET A N 1
ATOM 573 C CA . MET A 1 73 ? 20.927 -7.164 -15.844 1.00 94.06 73 MET A CA 1
ATOM 574 C C . MET A 1 73 ? 21.048 -7.377 -17.354 1.00 94.06 73 MET A C 1
ATOM 576 O O . MET A 1 73 ? 22.168 -7.464 -17.860 1.00 94.06 73 MET A O 1
ATOM 580 N N . LEU A 1 74 ? 19.932 -7.393 -18.088 1.00 92.81 74 LEU A N 1
ATOM 581 C CA . LEU A 1 74 ? 19.942 -7.484 -19.548 1.00 92.81 74 LEU A CA 1
ATOM 582 C C . LEU A 1 74 ? 20.697 -6.308 -20.174 1.00 92.81 74 LEU A C 1
ATOM 584 O O . LEU A 1 74 ? 21.554 -6.520 -21.026 1.00 92.81 74 LEU A O 1
ATOM 588 N N . ASN A 1 75 ? 20.452 -5.088 -19.689 1.00 91.44 75 ASN A N 1
ATOM 589 C CA . ASN A 1 75 ? 21.193 -3.901 -20.118 1.00 91.44 75 ASN A CA 1
ATOM 590 C C . ASN A 1 75 ? 22.702 -4.036 -19.851 1.00 91.44 75 ASN A C 1
ATOM 592 O O . ASN A 1 75 ? 23.535 -3.709 -20.692 1.00 91.44 75 ASN A O 1
ATOM 596 N N . LYS A 1 76 ? 23.064 -4.559 -18.673 1.00 93.12 76 LYS A N 1
ATOM 597 C CA . LYS A 1 76 ? 24.461 -4.691 -18.248 1.00 93.12 76 LYS A CA 1
ATOM 598 C C . LYS A 1 76 ? 25.249 -5.714 -19.071 1.00 93.12 76 LYS A C 1
ATOM 600 O O . LYS A 1 76 ? 26.412 -5.467 -19.376 1.00 93.12 76 LYS A O 1
ATOM 605 N N . TYR A 1 77 ? 2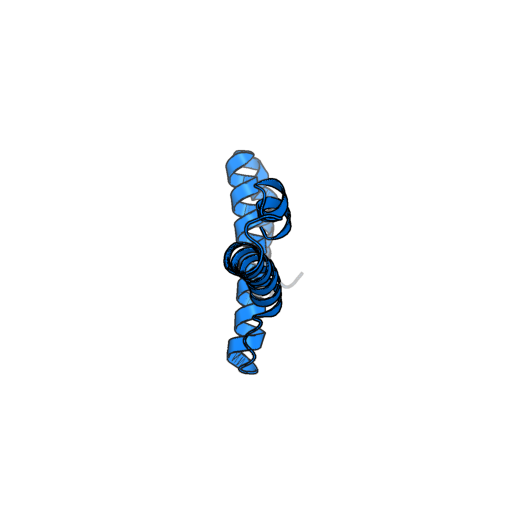4.655 -6.867 -19.376 1.00 93.56 77 TYR A N 1
ATOM 606 C CA . TYR A 1 77 ? 25.371 -7.994 -19.988 1.00 93.56 77 TYR A CA 1
ATOM 607 C C . TYR A 1 77 ? 25.087 -8.174 -21.484 1.00 93.56 77 TYR A C 1
ATOM 609 O O . TYR A 1 77 ? 25.930 -8.718 -22.193 1.00 93.56 77 TYR A O 1
ATOM 617 N N . LEU A 1 78 ? 23.933 -7.716 -21.980 1.00 91.81 78 LEU A N 1
ATOM 618 C CA . LEU A 1 78 ? 23.531 -7.804 -23.387 1.00 91.81 78 LEU A CA 1
ATOM 619 C C . LEU A 1 78 ? 23.030 -6.442 -23.910 1.00 91.81 78 LEU A C 1
ATOM 621 O O . LEU A 1 78 ? 21.888 -6.331 -24.368 1.00 91.81 78 LEU A O 1
ATOM 625 N N . PRO A 1 79 ? 23.887 -5.402 -23.925 1.00 86.12 79 PRO A N 1
ATOM 626 C CA . PRO A 1 79 ? 23.493 -4.061 -24.363 1.00 86.12 79 PRO A CA 1
ATOM 627 C C . PRO A 1 79 ? 23.054 -4.015 -25.836 1.00 86.12 79 PRO A C 1
ATOM 629 O O . PRO A 1 79 ? 22.280 -3.150 -26.218 1.00 86.12 79 PRO A O 1
ATOM 632 N N . SER A 1 80 ? 23.497 -4.973 -26.659 1.00 85.94 80 SER A N 1
ATOM 633 C CA . SER A 1 80 ? 23.071 -5.117 -28.060 1.00 85.94 80 SER A CA 1
ATOM 634 C C . SER A 1 80 ? 21.590 -5.472 -28.226 1.00 85.94 80 SER A C 1
ATOM 636 O O . SER A 1 80 ? 21.039 -5.222 -29.294 1.00 85.94 80 SER A O 1
ATOM 638 N N . ILE A 1 81 ? 20.980 -6.121 -27.232 1.00 83.69 81 ILE A N 1
ATOM 639 C CA . ILE A 1 81 ? 19.578 -6.566 -27.279 1.00 83.69 81 ILE A CA 1
ATOM 640 C C . ILE A 1 81 ? 18.690 -5.588 -26.501 1.00 83.69 81 ILE A C 1
ATOM 642 O O . ILE A 1 81 ? 17.478 -5.568 -26.686 1.00 83.69 81 ILE A O 1
ATOM 646 N N . TYR A 1 82 ? 19.285 -4.756 -25.644 1.00 84.75 82 TYR A N 1
ATOM 647 C CA . TYR A 1 82 ? 18.562 -3.794 -24.831 1.00 84.75 82 TYR A CA 1
ATOM 648 C C . TYR A 1 82 ? 17.844 -2.744 -25.694 1.00 84.75 82 TYR A C 1
ATOM 650 O O . TYR A 1 82 ? 18.447 -2.074 -26.531 1.00 84.75 82 TYR A O 1
ATOM 658 N N . SER A 1 83 ? 16.545 -2.577 -25.451 1.00 86.38 83 SER A N 1
ATOM 659 C CA . SER A 1 83 ? 15.686 -1.590 -26.103 1.00 86.38 83 SER A CA 1
ATOM 660 C C . SER A 1 83 ? 14.727 -0.969 -25.084 1.00 86.38 83 SER A C 1
ATOM 662 O O . SER A 1 83 ? 14.479 -1.531 -24.015 1.00 86.38 83 SER A O 1
ATOM 664 N N . LEU A 1 84 ? 14.158 0.194 -25.416 1.00 85.44 84 LEU A N 1
ATOM 665 C CA . LEU A 1 84 ? 13.144 0.849 -24.576 1.00 85.44 84 LEU A CA 1
ATOM 666 C C . LEU A 1 84 ? 11.893 -0.021 -24.375 1.00 85.44 84 LEU A C 1
ATOM 668 O O . LEU A 1 84 ? 11.240 0.081 -23.343 1.00 85.44 84 LEU A O 1
ATOM 672 N N . GLU A 1 85 ? 11.584 -0.911 -25.316 1.00 87.50 85 GLU A N 1
ATOM 673 C CA . GLU A 1 85 ? 10.449 -1.834 -25.214 1.00 87.50 85 GLU A CA 1
ATOM 674 C C . GLU A 1 85 ? 10.663 -2.883 -24.116 1.00 87.50 85 GLU A C 1
ATOM 676 O O . GLU A 1 85 ? 9.733 -3.225 -23.394 1.00 87.50 85 GLU A O 1
ATOM 681 N N . ILE A 1 86 ? 11.905 -3.335 -23.918 1.00 85.50 86 ILE A N 1
ATOM 682 C CA . ILE A 1 86 ? 12.257 -4.278 -22.846 1.00 85.50 86 ILE A CA 1
ATOM 683 C C . ILE A 1 86 ? 12.098 -3.625 -21.467 1.00 85.50 86 ILE A C 1
ATOM 685 O O . ILE A 1 86 ? 11.752 -4.305 -20.502 1.00 85.50 86 ILE A O 1
ATOM 689 N N . LEU A 1 87 ? 12.274 -2.302 -21.371 1.00 84.69 87 LEU A N 1
ATOM 690 C CA . LEU A 1 87 ? 12.015 -1.551 -20.142 1.00 84.69 87 LEU A CA 1
ATOM 691 C C . LEU A 1 87 ? 10.533 -1.592 -19.742 1.00 84.69 87 LEU A C 1
ATOM 693 O O . LEU A 1 87 ? 10.233 -1.686 -18.556 1.00 84.69 87 LEU A O 1
ATOM 697 N N . LEU A 1 88 ? 9.621 -1.579 -20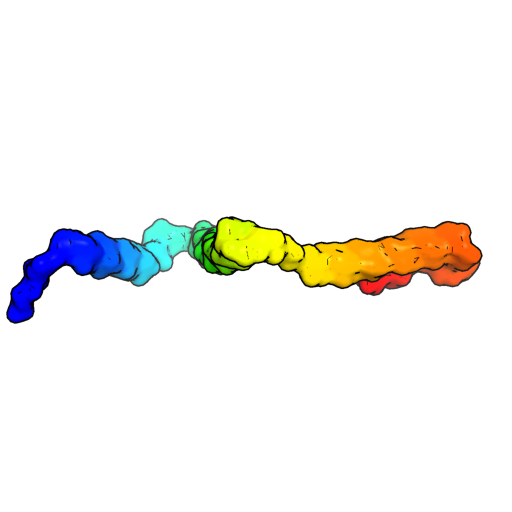.720 1.00 85.81 88 LEU A N 1
ATOM 698 C CA . LEU A 1 88 ? 8.175 -1.637 -20.480 1.00 85.81 88 LEU A CA 1
ATOM 699 C C . LEU A 1 88 ? 7.706 -3.008 -19.975 1.00 85.81 88 LEU A C 1
ATOM 701 O O . LEU A 1 88 ? 6.647 -3.093 -19.373 1.00 85.81 88 LEU A O 1
ATOM 705 N N . ILE A 1 89 ? 8.474 -4.074 -20.217 1.00 83.62 89 ILE A N 1
ATOM 706 C CA . ILE A 1 89 ? 8.148 -5.434 -19.756 1.00 83.62 89 ILE A CA 1
ATOM 707 C C . ILE A 1 89 ? 8.529 -5.626 -18.276 1.00 83.62 89 ILE A C 1
ATOM 709 O O . ILE A 1 89 ? 7.950 -6.465 -17.590 1.00 83.62 89 ILE A O 1
ATOM 713 N N . GLY A 1 90 ? 9.517 -4.874 -17.781 1.00 74.81 90 GLY A N 1
ATOM 714 C CA . GLY A 1 90 ? 9.990 -4.953 -16.393 1.00 74.81 90 GLY A CA 1
ATOM 715 C C . GLY A 1 90 ? 9.341 -3.965 -15.419 1.00 74.81 90 GLY A C 1
ATOM 716 O O . GLY A 1 90 ? 9.732 -3.971 -14.252 1.00 74.81 90 GLY A O 1
ATOM 717 N N . ALA A 1 91 ? 8.416 -3.122 -15.889 1.00 66.25 91 ALA A N 1
ATOM 718 C CA . ALA A 1 91 ? 7.685 -2.101 -15.131 1.00 66.25 91 ALA A CA 1
ATOM 719 C C . ALA A 1 91 ? 6.176 -2.387 -15.146 1.00 66.25 91 ALA A C 1
ATOM 721 O O . ALA A 1 91 ? 5.490 -1.923 -14.210 1.00 66.25 91 ALA A O 1
#

Foldseek 3Di:
DDPDDPVVVVVVVVVVCVVCVVVPDDPVVVVVVVVVVVVVVVVVVQCCCCVPVVDHPCPVVVQLVVLQVVLVVCCVPPVVPRDPVSNVRSD

InterPro domains:
  IPR001851 ABC transporter, permease [PF02653] (35-84)
  IPR043428 High-affinity branched-chain amino acid transport system permease protein LivM-like [PTHR30482] (6-88)

Secondary structure (DSSP, 8-state):
-----HHHHHHHHHHHHHHHGGGTS-HHHHHHHHHHHHHHHHHHHHHHIIIII-----HHHHHHHHHHHHHHHHHHH-TTT--HHHHHH--